Protein AF-A0A5C9CB74-F1 (afdb_monomer)

Solvent-accessible surface area (backbone atoms only — not comparable to full-atom values): 10228 Å² total; per-residue (Å²): 142,78,81,88,80,84,92,87,85,90,84,92,80,88,79,89,84,91,87,83,88,80,90,77,80,77,78,72,83,74,86,85,79,81,89,82,88,82,77,64,67,70,55,52,57,51,54,50,54,66,53,47,54,59,49,52,52,49,54,50,49,50,52,48,52,66,49,52,51,56,51,51,50,51,50,44,48,59,53,50,65,44,55,63,81,62,75,63,76,40,79,43,85,44,34,34,30,70,48,75,49,69,46,84,69,100,62,46,33,19,38,37,34,26,83,71,44,79,47,48,27,57,54,71,72,94,75,62,75,67,39,57,30,35,35,33,29,33,91,87,73,50,43,26,47,21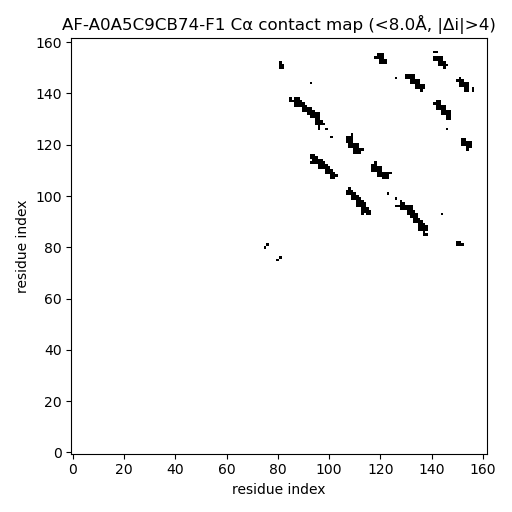,44,88,84,62,58,44,40,57,44,51,84,73,80,75,83,125

Sequence (162 aa):
MSENLLNSKPSTGADHSLLPAETVKVDEPNPSAVTRGTASMGVIHRLFKQVEIPFLMLLLLLMVLGFFVPMTMYAYHHVFLGESARQPHSVQNAGKVMSIHQGGGWITRALVETDLGYYALTDGISLNKNEALTLETRDDKVRFLCDSQHRCQSLVAQRQAQ

Secondary structure (DSSP, 8-state):
------------------------------S-S---SSSSHHHHHHHHHHHHHHHHHHHHHHHHHHHHHHHHHHHHIIIIITT--PPPSEEEEEEEEEEEEEEPSSS-EEEEEETTEEEEESS---PPTT-EEEEEE-TTS-EEEE-TT--EEEBP------

Structure (mmCIF, N/CA/C/O backbone):
data_AF-A0A5C9CB74-F1
#
_entry.id   AF-A0A5C9CB74-F1
#
loop_
_atom_site.group_PDB
_atom_site.id
_atom_site.type_symbol
_atom_site.label_atom_id
_atom_site.label_alt_id
_atom_site.label_comp_id
_atom_site.label_asym_id
_atom_site.label_entity_id
_atom_site.label_seq_id
_atom_site.pdbx_PDB_ins_code
_atom_site.Cartn_x
_atom_site.Cartn_y
_atom_site.Cartn_z
_atom_site.occupancy
_atom_site.B_iso_or_equiv
_atom_site.auth_seq_id
_atom_site.auth_comp_id
_atom_site.auth_asym_id
_atom_site.auth_atom_id
_atom_site.pdbx_PDB_model_num
ATOM 1 N N . MET A 1 1 ? 78.245 -27.137 -20.588 1.00 45.56 1 MET A N 1
ATOM 2 C CA . MET A 1 1 ? 79.627 -26.689 -20.855 1.00 45.56 1 MET A CA 1
ATOM 3 C C . MET A 1 1 ? 80.273 -27.761 -21.712 1.00 45.56 1 MET A C 1
ATOM 5 O O . MET A 1 1 ? 80.551 -28.827 -21.187 1.00 45.56 1 MET A O 1
ATOM 9 N N . SER A 1 2 ? 80.408 -27.512 -23.015 1.00 38.69 2 SER A N 1
ATOM 10 C CA . SER A 1 2 ? 81.114 -28.391 -23.957 1.00 38.69 2 SER A CA 1
ATOM 11 C C . SER A 1 2 ? 81.928 -27.517 -24.908 1.00 38.69 2 SER A C 1
ATOM 13 O O . SER A 1 2 ? 81.414 -26.958 -25.870 1.00 38.69 2 SER A O 1
ATOM 15 N N . GLU A 1 3 ? 83.156 -27.267 -24.466 1.00 40.72 3 GLU A N 1
ATOM 16 C CA . GLU A 1 3 ? 84.431 -27.416 -25.181 1.00 40.72 3 GLU A CA 1
ATOM 17 C C . GLU A 1 3 ? 84.340 -27.923 -26.641 1.00 40.72 3 GLU A C 1
ATOM 19 O O . GLU A 1 3 ? 83.684 -28.924 -26.904 1.00 40.72 3 GLU A O 1
ATOM 24 N N . ASN A 1 4 ? 84.912 -27.173 -27.601 1.00 40.59 4 ASN A N 1
ATOM 25 C CA . ASN A 1 4 ? 86.240 -27.409 -28.228 1.00 40.59 4 ASN A CA 1
ATOM 26 C C . ASN A 1 4 ? 86.151 -28.388 -29.425 1.00 40.59 4 ASN A C 1
ATOM 28 O O . ASN A 1 4 ? 85.347 -29.302 -29.403 1.00 40.59 4 ASN A O 1
ATOM 32 N N . LEU A 1 5 ? 86.930 -28.352 -30.508 1.00 44.25 5 LEU A N 1
ATOM 33 C CA . LEU A 1 5 ? 88.064 -27.568 -31.005 1.00 44.25 5 LEU A CA 1
ATOM 34 C C . LEU A 1 5 ? 88.396 -28.140 -32.411 1.00 44.25 5 LEU A C 1
ATOM 36 O O . LEU A 1 5 ? 87.996 -29.256 -32.730 1.00 44.25 5 LEU A O 1
ATOM 40 N N . LEU A 1 6 ? 89.248 -27.420 -33.151 1.00 43.75 6 LEU A N 1
ATOM 41 C CA . LEU A 1 6 ? 90.078 -27.855 -34.295 1.00 43.75 6 LEU A CA 1
ATOM 42 C C . LEU A 1 6 ? 89.354 -28.137 -35.634 1.00 43.75 6 LEU A C 1
ATOM 44 O O . LEU A 1 6 ? 88.573 -29.065 -35.759 1.00 43.75 6 LEU A O 1
ATOM 48 N N . ASN A 1 7 ? 89.515 -27.321 -36.682 1.00 45.84 7 ASN A N 1
ATOM 49 C CA . ASN A 1 7 ? 90.735 -26.971 -37.437 1.00 45.84 7 ASN A CA 1
ATOM 50 C C . ASN A 1 7 ? 91.330 -28.150 -38.233 1.00 45.84 7 ASN A C 1
ATOM 52 O O . ASN A 1 7 ? 92.026 -28.983 -37.661 1.00 45.84 7 ASN A O 1
ATOM 56 N N . SER A 1 8 ? 91.150 -28.144 -39.558 1.00 40.69 8 SER A N 1
ATOM 57 C CA . SER A 1 8 ? 92.163 -28.596 -40.524 1.00 40.69 8 SER A CA 1
ATOM 58 C C . SER A 1 8 ? 91.830 -28.137 -41.956 1.00 40.69 8 SER A C 1
ATOM 60 O O . SER A 1 8 ? 90.709 -28.233 -42.447 1.00 40.69 8 SER A O 1
ATOM 62 N N . LYS A 1 9 ? 92.854 -27.589 -42.608 1.00 38.62 9 LYS A N 1
ATOM 63 C CA . LYS A 1 9 ? 93.003 -27.216 -44.029 1.00 38.62 9 LYS A CA 1
ATOM 64 C C . LYS A 1 9 ? 94.142 -28.120 -44.583 1.00 38.62 9 LYS A C 1
ATOM 66 O O . LYS A 1 9 ? 94.839 -28.698 -43.747 1.00 38.62 9 LYS A O 1
ATOM 71 N N . PRO A 1 10 ? 94.588 -2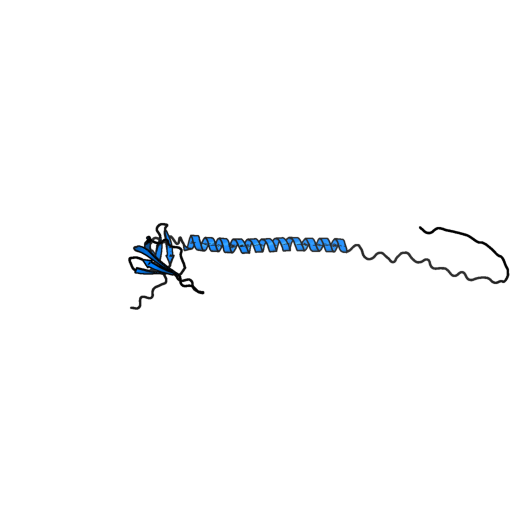8.052 -45.857 1.00 58.34 10 PRO A N 1
ATOM 72 C CA . PRO A 1 10 ? 93.971 -28.124 -47.202 1.00 58.34 10 PRO A CA 1
ATOM 73 C C . PRO A 1 10 ? 94.492 -29.343 -48.027 1.00 58.34 10 PRO A C 1
ATOM 75 O O . PRO A 1 10 ? 95.454 -29.986 -47.627 1.00 58.34 10 PRO A O 1
ATOM 78 N N . SER A 1 11 ? 93.968 -29.578 -49.243 1.00 38.28 11 SER A N 1
ATOM 79 C CA . SER A 1 11 ? 94.768 -30.002 -50.426 1.00 38.28 11 SER A CA 1
ATOM 80 C C . SER A 1 11 ? 93.919 -29.874 -51.714 1.00 38.28 11 SER A C 1
ATOM 82 O O . SER A 1 11 ? 92.810 -30.393 -51.730 1.00 38.28 11 SER A O 1
ATOM 84 N N . THR A 1 12 ? 94.195 -28.957 -52.654 1.00 39.78 12 THR A N 1
ATOM 85 C CA . THR A 1 12 ? 95.040 -29.029 -53.885 1.00 39.78 12 THR A CA 1
ATOM 86 C C . THR A 1 12 ? 94.637 -30.046 -54.968 1.00 39.78 12 THR A C 1
ATOM 88 O O . THR A 1 12 ? 94.603 -31.243 -54.711 1.00 39.78 12 THR A O 1
ATOM 91 N N . GLY A 1 13 ? 94.459 -29.545 -56.202 1.00 36.97 13 GLY A N 1
ATOM 92 C CA . GLY A 1 13 ? 94.333 -30.293 -57.470 1.00 36.97 13 GLY A CA 1
ATOM 93 C C . GLY A 1 13 ? 93.202 -29.719 -58.336 1.00 36.97 13 GLY A C 1
ATOM 94 O O . GLY A 1 13 ? 92.050 -29.868 -57.956 1.00 36.97 13 GLY A O 1
ATOM 95 N N . ALA A 1 14 ? 93.499 -28.847 -59.313 1.00 38.62 14 ALA A N 1
ATOM 96 C CA . ALA A 1 14 ? 93.669 -29.178 -60.748 1.00 38.62 14 ALA A CA 1
ATOM 97 C C . ALA A 1 14 ? 92.316 -29.520 -61.422 1.00 38.62 14 ALA A C 1
ATOM 99 O O . ALA A 1 14 ? 91.528 -30.260 -60.858 1.00 38.62 14 ALA A O 1
ATOM 100 N N . ASP A 1 15 ? 91.925 -29.082 -62.615 1.00 39.12 15 ASP A N 1
ATOM 101 C CA . ASP A 1 15 ? 92.525 -28.280 -63.674 1.00 39.12 15 ASP A CA 1
ATOM 102 C C . ASP A 1 15 ? 91.423 -28.031 -64.737 1.00 39.12 15 ASP A C 1
ATOM 104 O O . ASP A 1 15 ? 90.519 -28.847 -64.893 1.00 39.12 15 ASP A O 1
ATOM 108 N N . HIS A 1 16 ? 91.575 -26.942 -65.494 1.00 40.12 16 HIS A N 1
ATOM 109 C CA . HIS A 1 16 ? 91.204 -26.742 -66.909 1.00 40.12 16 HIS A CA 1
ATOM 110 C C . HIS A 1 16 ? 89.754 -26.795 -67.466 1.00 40.12 16 HIS A C 1
ATOM 112 O O . HIS A 1 16 ? 88.986 -27.730 -67.274 1.00 40.12 16 HIS A O 1
ATOM 118 N N . SER A 1 17 ? 89.545 -25.835 -68.391 1.00 41.00 17 SER A N 1
ATOM 119 C CA . SER A 1 17 ? 88.641 -25.801 -69.569 1.00 41.00 17 SER A CA 1
ATOM 120 C C . SER A 1 17 ? 87.346 -24.982 -69.419 1.00 41.00 17 SER A C 1
ATOM 122 O O . SER A 1 17 ? 86.439 -25.355 -68.692 1.00 41.00 17 SER A O 1
ATOM 124 N N . LEU A 1 18 ? 87.304 -23.743 -69.934 1.00 39.38 18 LEU A N 1
ATOM 125 C CA . LEU A 1 18 ? 86.962 -23.313 -71.315 1.00 39.38 18 LEU A CA 1
ATOM 126 C C . LEU A 1 18 ? 85.444 -23.229 -71.595 1.00 39.38 18 LEU A C 1
ATOM 128 O O . LEU A 1 18 ? 84.834 -24.228 -71.951 1.00 39.38 18 LEU A O 1
ATOM 132 N N . LEU A 1 19 ? 84.879 -22.013 -71.513 1.00 47.34 19 LEU A N 1
ATOM 133 C CA . LEU A 1 19 ? 84.124 -21.275 -72.559 1.00 47.34 19 LEU A CA 1
ATOM 134 C C . LEU A 1 19 ? 83.189 -20.207 -71.936 1.00 47.34 19 LEU A C 1
ATOM 136 O O . LEU A 1 19 ? 82.832 -20.317 -70.764 1.00 47.34 19 LEU A O 1
ATOM 140 N N . PRO A 1 20 ? 82.860 -19.129 -72.678 1.00 51.69 20 PRO A N 1
ATOM 141 C CA . PRO A 1 20 ? 82.363 -17.874 -72.128 1.00 51.69 20 PRO A CA 1
ATOM 142 C C . PRO A 1 20 ? 80.840 -17.709 -72.230 1.00 51.69 20 PRO A C 1
ATOM 144 O O . PRO A 1 20 ? 80.167 -18.414 -72.972 1.00 51.69 20 PRO A O 1
ATOM 147 N N . ALA A 1 21 ? 80.386 -16.634 -71.581 1.00 41.50 21 ALA A N 1
ATOM 148 C CA . ALA A 1 21 ? 79.194 -15.853 -71.901 1.00 41.50 21 ALA A CA 1
ATOM 149 C C . ALA A 1 21 ? 77.828 -16.490 -71.602 1.00 41.50 21 ALA A C 1
ATOM 151 O O . ALA A 1 21 ? 77.227 -17.122 -72.455 1.00 41.50 21 ALA A O 1
ATOM 152 N N . GLU A 1 22 ? 77.258 -16.121 -70.453 1.00 41.28 22 GLU A N 1
ATOM 153 C CA . GLU A 1 22 ? 75.920 -15.522 -70.455 1.00 41.28 22 GLU A CA 1
ATOM 154 C C . GLU A 1 22 ? 75.707 -14.691 -69.185 1.00 41.28 22 GLU A C 1
ATOM 156 O O . GLU A 1 22 ? 75.757 -15.178 -68.056 1.00 41.28 22 GLU A O 1
ATOM 161 N N . THR A 1 23 ? 75.512 -13.389 -69.371 1.00 49.62 23 THR A N 1
ATOM 162 C CA . THR A 1 23 ? 75.102 -12.454 -68.325 1.00 49.62 23 THR A CA 1
ATOM 163 C C . THR A 1 23 ? 73.634 -12.695 -67.991 1.00 49.62 23 THR A C 1
ATOM 165 O O . THR A 1 23 ? 72.748 -12.075 -68.580 1.00 49.62 23 THR A O 1
ATOM 168 N N . VAL A 1 24 ? 73.373 -13.579 -67.032 1.00 46.59 24 VAL A N 1
ATOM 169 C CA . VAL A 1 24 ? 72.062 -13.672 -66.384 1.00 46.59 24 VAL A CA 1
ATOM 170 C C . VAL A 1 24 ? 71.953 -12.512 -65.396 1.00 46.59 24 VAL A C 1
ATOM 172 O O . VAL A 1 24 ? 72.588 -12.505 -64.342 1.00 46.59 24 VAL A O 1
ATOM 175 N N . LYS A 1 25 ? 71.166 -11.498 -65.769 1.00 44.91 25 LYS A N 1
ATOM 176 C CA . LYS A 1 25 ? 70.661 -10.479 -64.843 1.00 44.91 25 LYS A CA 1
ATOM 177 C C . LYS A 1 25 ? 69.888 -11.194 -63.736 1.00 44.91 25 LYS A C 1
ATOM 179 O O . LYS A 1 25 ? 68.801 -11.712 -63.971 1.00 44.91 25 LYS A O 1
ATOM 184 N N . VAL A 1 26 ? 70.464 -11.222 -62.541 1.00 44.53 26 VAL A N 1
ATOM 185 C CA . VAL A 1 2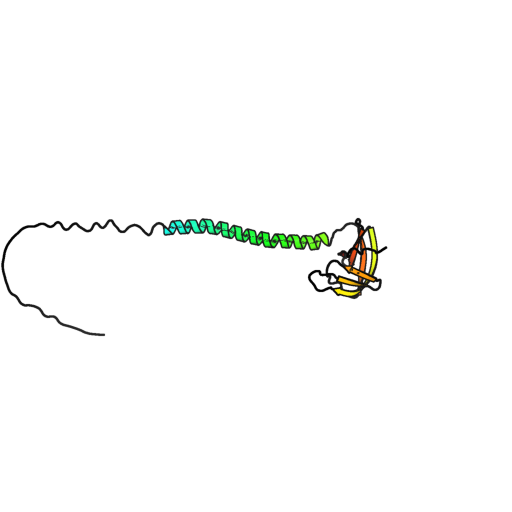6 ? 69.730 -11.515 -61.313 1.00 44.53 26 VAL A CA 1
ATOM 186 C C . VAL A 1 26 ? 68.886 -10.279 -61.035 1.00 44.53 26 VAL A C 1
ATOM 188 O O . VAL A 1 26 ? 69.421 -9.247 -60.633 1.00 44.53 26 VAL A O 1
ATOM 191 N N . ASP A 1 27 ? 67.591 -10.360 -61.337 1.00 44.50 27 ASP A N 1
ATOM 192 C CA . ASP A 1 27 ? 66.632 -9.358 -60.888 1.00 44.50 27 ASP A CA 1
ATOM 193 C C . ASP A 1 27 ? 66.652 -9.326 -59.357 1.00 44.50 27 ASP A C 1
ATOM 195 O O . ASP A 1 27 ? 66.404 -10.315 -58.663 1.00 44.50 27 ASP A O 1
ATOM 199 N N . GLU A 1 28 ? 67.019 -8.157 -58.856 1.00 52.22 28 GLU A N 1
ATOM 200 C CA . GLU A 1 28 ? 67.024 -7.779 -57.457 1.00 52.22 28 GLU A CA 1
ATOM 201 C C . GLU A 1 28 ? 65.616 -8.000 -56.870 1.00 52.22 28 GLU A C 1
ATOM 203 O O . GLU A 1 28 ? 64.631 -7.523 -57.447 1.00 52.22 28 GLU A O 1
ATOM 208 N N . PRO A 1 29 ? 65.459 -8.726 -55.746 1.00 50.03 29 PRO A N 1
ATOM 209 C CA . PRO A 1 29 ? 64.162 -8.862 -55.107 1.00 50.03 29 PRO A CA 1
ATOM 210 C C . PRO A 1 29 ? 63.725 -7.488 -54.598 1.00 50.03 29 PRO A C 1
ATOM 212 O O . PRO A 1 29 ? 64.222 -6.970 -53.601 1.00 50.03 29 PRO A O 1
ATOM 215 N N . ASN A 1 30 ? 62.784 -6.904 -55.332 1.00 47.00 30 ASN A N 1
ATOM 216 C CA . ASN A 1 30 ? 62.122 -5.647 -55.035 1.00 47.00 30 ASN A CA 1
ATOM 217 C C . ASN A 1 30 ? 61.643 -5.629 -53.563 1.00 47.00 30 ASN A C 1
ATOM 219 O O . ASN A 1 30 ? 60.778 -6.433 -53.206 1.00 47.00 30 ASN A O 1
ATOM 223 N N . PRO A 1 31 ? 62.129 -4.718 -52.697 1.00 49.44 31 PRO A N 1
ATOM 224 C CA . PRO A 1 31 ? 61.696 -4.640 -51.297 1.00 49.44 31 PRO A CA 1
ATOM 225 C C . PRO A 1 31 ? 60.264 -4.093 -51.119 1.00 49.44 31 PRO A C 1
ATOM 227 O O . PRO A 1 31 ? 59.803 -3.869 -50.000 1.00 49.44 31 PRO A O 1
ATOM 230 N N . SER A 1 32 ? 59.518 -3.892 -52.205 1.00 51.03 32 SER A N 1
ATOM 231 C CA . SER A 1 32 ? 58.221 -3.213 -52.203 1.00 51.03 32 SER A CA 1
ATOM 232 C C . SER A 1 32 ? 57.036 -4.176 -52.081 1.00 51.03 32 SER A C 1
ATOM 234 O O . SER A 1 32 ? 56.126 -4.137 -52.905 1.00 51.03 32 SER A O 1
ATOM 236 N N . ALA A 1 33 ? 57.015 -5.065 -51.085 1.00 53.16 33 ALA A N 1
ATOM 237 C CA . ALA A 1 33 ? 55.842 -5.926 -50.887 1.00 53.16 33 ALA A CA 1
ATOM 238 C C . ALA A 1 33 ? 55.587 -6.402 -49.450 1.00 53.16 33 ALA A C 1
ATOM 240 O O . ALA A 1 33 ? 55.015 -7.468 -49.269 1.00 53.16 33 ALA A O 1
ATOM 241 N N . VAL A 1 34 ? 55.929 -5.633 -48.411 1.00 54.56 34 VAL A N 1
ATOM 242 C CA . VAL A 1 34 ? 55.387 -5.891 -47.059 1.00 54.56 34 VAL A CA 1
ATOM 243 C C . VAL A 1 34 ? 55.106 -4.571 -46.343 1.00 54.56 34 VAL A C 1
ATOM 245 O O . VAL A 1 34 ? 55.850 -4.120 -45.482 1.00 54.56 34 VAL A O 1
ATOM 248 N N . THR A 1 35 ? 54.012 -3.908 -46.709 1.00 53.56 35 THR A N 1
ATOM 249 C CA . THR A 1 35 ? 53.460 -2.791 -45.918 1.00 53.56 35 THR A CA 1
ATOM 250 C C . THR A 1 35 ? 51.942 -2.748 -46.050 1.00 53.56 35 THR A C 1
ATOM 252 O O . THR A 1 35 ? 51.356 -1.784 -46.529 1.00 53.56 35 THR A O 1
ATOM 255 N N . ARG A 1 36 ? 51.251 -3.811 -45.631 1.00 53.19 36 ARG A N 1
ATOM 256 C CA . ARG A 1 36 ? 49.803 -3.743 -45.380 1.00 53.19 36 ARG A CA 1
ATOM 257 C C . ARG A 1 36 ? 49.448 -4.606 -44.185 1.00 53.19 36 ARG A C 1
ATOM 259 O O . ARG A 1 36 ? 49.342 -5.817 -44.316 1.00 53.19 36 ARG A O 1
ATOM 266 N N . GLY A 1 37 ? 49.253 -3.976 -43.028 1.00 52.34 37 GLY A N 1
ATOM 267 C CA . GLY A 1 37 ? 48.675 -4.694 -41.895 1.00 52.34 37 GLY A CA 1
ATOM 268 C C . GLY A 1 37 ? 48.769 -4.072 -40.507 1.00 52.34 37 GLY A C 1
ATOM 269 O O . GLY A 1 37 ? 48.569 -4.811 -39.560 1.00 52.34 37 GLY A O 1
ATOM 270 N N . THR A 1 38 ? 49.077 -2.784 -40.314 1.00 52.94 38 THR A N 1
ATOM 271 C CA . THR A 1 38 ? 49.172 -2.235 -38.936 1.00 52.94 38 THR A CA 1
ATOM 272 C C . THR A 1 38 ? 48.621 -0.818 -38.748 1.00 52.94 38 THR A C 1
ATOM 274 O O . THR A 1 38 ? 48.814 -0.227 -37.692 1.00 52.94 38 THR A O 1
ATOM 277 N N . ALA A 1 39 ? 47.879 -0.263 -39.714 1.00 50.69 39 ALA A N 1
ATOM 278 C CA . ALA A 1 39 ? 47.290 1.078 -39.576 1.00 50.69 39 ALA A CA 1
ATOM 279 C C . ALA A 1 39 ? 45.789 1.093 -39.206 1.00 50.69 39 ALA A C 1
ATOM 281 O O . ALA A 1 39 ? 45.282 2.133 -38.793 1.00 50.69 39 ALA A O 1
ATOM 282 N N . SER A 1 40 ? 45.054 -0.025 -39.314 1.00 54.31 40 SER A N 1
ATOM 283 C CA . SER A 1 40 ? 43.590 -0.022 -39.098 1.00 54.31 40 SER A CA 1
ATOM 284 C C . SER A 1 40 ? 43.154 -0.284 -37.651 1.00 54.31 40 SER A C 1
ATOM 286 O O . SER A 1 40 ? 42.028 0.041 -37.278 1.00 54.31 40 SER A O 1
ATOM 288 N N . MET A 1 41 ? 44.040 -0.807 -36.801 1.00 54.22 41 MET A N 1
ATOM 289 C CA . MET A 1 41 ? 43.675 -1.241 -35.446 1.00 54.22 41 MET A CA 1
ATOM 290 C C . MET A 1 41 ? 43.397 -0.056 -34.496 1.00 54.22 41 MET A C 1
ATOM 292 O O . MET A 1 41 ? 42.526 -0.135 -33.630 1.00 54.22 41 MET A O 1
ATOM 296 N N . GLY A 1 42 ? 44.065 1.087 -34.705 1.00 56.16 42 GLY A N 1
ATOM 297 C CA . GLY A 1 42 ? 43.880 2.299 -33.894 1.00 56.16 42 GLY A CA 1
ATOM 298 C C . GLY A 1 42 ? 42.611 3.101 -34.211 1.00 56.16 42 GLY A C 1
ATOM 299 O O . GLY A 1 42 ? 42.129 3.837 -33.350 1.00 56.16 42 GLY A O 1
ATOM 300 N N . VAL A 1 43 ? 42.056 2.959 -35.419 1.00 61.78 43 VAL A N 1
ATOM 301 C CA . VAL A 1 43 ? 40.807 3.629 -35.828 1.00 61.78 43 VAL A CA 1
ATOM 302 C C . VAL A 1 43 ? 39.600 2.840 -35.326 1.00 61.78 43 VAL A C 1
ATOM 304 O O . VAL A 1 43 ? 38.686 3.422 -34.748 1.00 61.78 43 VAL A O 1
ATOM 307 N N . ILE A 1 44 ? 39.643 1.509 -35.436 1.00 60.66 44 ILE A N 1
ATOM 308 C CA . ILE A 1 44 ? 38.582 0.620 -34.946 1.00 60.66 44 ILE A CA 1
ATO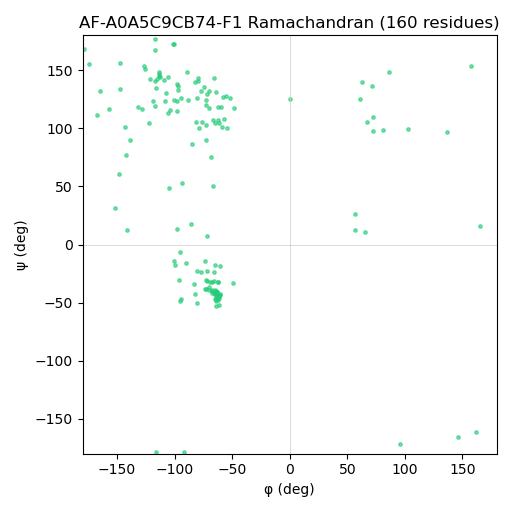M 309 C C . ILE A 1 44 ? 38.425 0.768 -33.424 1.00 60.66 44 ILE A C 1
ATOM 311 O O . ILE A 1 44 ? 37.318 0.975 -32.940 1.00 60.66 44 ILE A O 1
ATOM 315 N N . HIS A 1 45 ? 39.524 0.800 -32.664 1.00 60.00 45 HIS A N 1
ATOM 316 C CA . HIS A 1 45 ? 39.467 0.988 -31.210 1.00 60.00 45 HIS A CA 1
ATOM 317 C C . HIS A 1 45 ? 38.862 2.344 -30.778 1.00 60.00 45 HIS A C 1
ATOM 319 O O . HIS A 1 45 ? 38.201 2.430 -29.743 1.00 60.00 45 HIS A O 1
ATOM 325 N N . ARG A 1 46 ? 39.042 3.417 -31.565 1.00 61.00 46 ARG A N 1
ATOM 326 C CA . ARG A 1 46 ? 38.407 4.722 -31.286 1.00 61.00 46 ARG A CA 1
ATOM 327 C C . ARG A 1 46 ? 36.909 4.709 -31.583 1.00 61.00 46 ARG A C 1
ATOM 329 O O . ARG A 1 46 ? 36.149 5.276 -30.805 1.00 61.00 46 ARG A O 1
ATOM 336 N N . LEU A 1 47 ? 36.490 4.027 -32.649 1.00 61.88 47 LEU A N 1
ATOM 337 C CA . LEU A 1 47 ? 35.076 3.881 -33.004 1.00 61.88 47 LEU A CA 1
ATOM 338 C C . LEU A 1 47 ? 34.315 3.03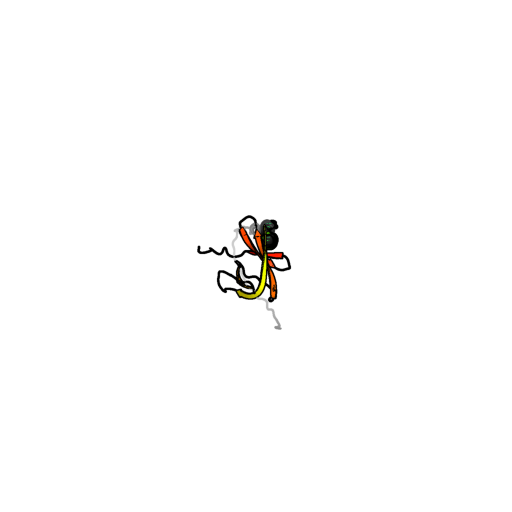0 -31.978 1.00 61.88 47 LEU A C 1
ATOM 340 O O . LEU A 1 47 ? 33.207 3.394 -31.595 1.00 61.88 47 LEU A O 1
ATOM 344 N N . PHE A 1 48 ? 34.930 1.962 -31.459 1.00 63.06 48 PHE A N 1
ATOM 345 C CA . PHE A 1 48 ? 34.339 1.153 -30.387 1.00 63.06 48 PHE A CA 1
ATOM 346 C C . PHE A 1 48 ? 34.113 1.969 -29.104 1.00 63.06 48 PHE A C 1
ATOM 348 O O . PHE A 1 48 ? 33.003 1.966 -28.577 1.00 63.06 48 PHE A O 1
ATOM 355 N N . LYS A 1 49 ? 35.097 2.771 -28.663 1.00 63.88 49 LYS A N 1
ATOM 356 C CA . LYS A 1 49 ? 34.924 3.667 -27.501 1.00 63.88 49 LYS A CA 1
ATOM 357 C C . LYS A 1 49 ? 33.842 4.729 -27.704 1.00 63.88 49 LYS A C 1
ATOM 359 O O . LYS A 1 49 ? 33.185 5.130 -26.747 1.00 63.88 49 LYS A O 1
ATOM 364 N N . GLN A 1 50 ? 33.651 5.189 -28.937 1.00 71.56 50 GLN A N 1
ATOM 365 C CA . GLN A 1 50 ? 32.662 6.214 -29.263 1.00 71.56 50 GLN A CA 1
ATOM 366 C C . GLN A 1 50 ? 31.217 5.689 -29.193 1.00 71.56 50 GLN A C 1
ATOM 368 O O . GLN A 1 50 ? 30.302 6.477 -28.972 1.00 71.56 50 GLN A O 1
ATOM 373 N N . VAL A 1 51 ? 31.017 4.372 -29.322 1.00 77.56 51 VAL A N 1
ATOM 374 C CA . VAL A 1 51 ? 29.713 3.695 -29.183 1.00 77.56 51 VAL A CA 1
ATOM 375 C C . VAL A 1 51 ? 29.508 3.129 -27.772 1.00 77.56 51 VAL A C 1
ATOM 377 O O . VAL A 1 51 ? 28.390 3.107 -27.265 1.00 77.56 51 VAL A O 1
ATOM 380 N N . GLU A 1 52 ? 30.583 2.732 -27.094 1.00 83.25 52 GLU A N 1
ATOM 381 C CA . GLU A 1 52 ? 30.530 2.169 -25.742 1.00 83.25 52 GLU A CA 1
ATOM 382 C C . GLU A 1 52 ? 30.101 3.201 -24.687 1.00 83.25 52 GLU A C 1
ATOM 384 O O . GLU A 1 52 ? 29.266 2.908 -23.835 1.00 83.25 52 GLU A O 1
ATOM 389 N N . ILE A 1 53 ? 30.599 4.439 -24.771 1.00 86.19 53 ILE A N 1
ATOM 390 C CA . ILE A 1 53 ? 30.242 5.512 -23.829 1.00 86.19 53 ILE A CA 1
ATOM 391 C C . ILE A 1 53 ? 28.740 5.850 -23.861 1.00 86.19 53 ILE A C 1
ATOM 393 O O . ILE A 1 53 ? 28.123 5.842 -22.793 1.00 86.19 53 ILE A O 1
ATOM 397 N N . PRO A 1 54 ? 28.101 6.128 -25.018 1.00 88.31 54 PRO A N 1
ATOM 398 C CA . PRO A 1 54 ? 26.665 6.395 -25.037 1.00 88.31 54 PRO A CA 1
ATOM 399 C C . PRO A 1 54 ? 25.847 5.164 -24.633 1.00 88.31 54 PRO A C 1
ATOM 401 O O . PRO A 1 54 ? 24.803 5.321 -24.005 1.00 88.31 54 PRO A O 1
ATOM 404 N N . PHE A 1 55 ? 26.328 3.950 -24.921 1.00 89.75 55 PHE A N 1
ATOM 405 C CA . PHE A 1 55 ? 25.678 2.719 -24.478 1.00 89.75 55 PHE A CA 1
ATOM 406 C C . PHE A 1 55 ? 25.698 2.574 -22.948 1.00 89.75 55 PHE A C 1
ATOM 408 O O . PHE A 1 55 ? 24.654 2.327 -22.349 1.00 89.75 55 PHE A O 1
ATOM 415 N N . LEU A 1 56 ? 26.842 2.805 -22.297 1.00 90.31 56 LEU A N 1
ATOM 416 C CA . LEU A 1 56 ? 26.953 2.786 -20.834 1.00 90.31 56 LEU A CA 1
ATOM 417 C C . LEU A 1 56 ? 26.124 3.898 -20.178 1.00 90.31 56 LEU A C 1
ATOM 419 O O . LEU A 1 56 ? 25.463 3.655 -19.171 1.00 90.31 56 LEU A O 1
ATOM 423 N N . MET A 1 57 ? 26.107 5.096 -20.768 1.00 91.88 57 MET A N 1
ATOM 424 C CA . MET A 1 57 ? 25.272 6.207 -20.298 1.00 91.88 57 MET A CA 1
ATOM 425 C C . MET A 1 57 ? 23.778 5.883 -20.404 1.00 91.88 57 MET A C 1
ATOM 427 O O . MET A 1 57 ? 23.023 6.172 -19.477 1.00 91.88 57 MET A O 1
ATOM 431 N N . LEU A 1 58 ? 23.349 5.245 -21.498 1.00 93.88 58 LEU A N 1
ATOM 432 C CA . LEU A 1 58 ? 21.972 4.786 -21.674 1.00 93.88 58 LEU A CA 1
ATOM 433 C C . LEU A 1 58 ? 21.607 3.710 -20.645 1.00 93.88 58 LEU A C 1
ATOM 435 O O . LEU A 1 58 ? 20.542 3.774 -20.040 1.00 93.88 58 LEU A O 1
ATOM 439 N N . LEU A 1 59 ? 22.495 2.742 -20.414 1.00 91.56 59 LEU A N 1
ATOM 440 C CA . LEU A 1 59 ? 22.272 1.651 -19.465 1.00 91.56 59 LEU A CA 1
ATOM 441 C C . LEU A 1 59 ? 22.177 2.180 -18.024 1.00 91.56 59 LEU A C 1
ATOM 443 O O . LEU A 1 59 ? 21.282 1.788 -17.277 1.00 91.56 59 LEU A O 1
ATOM 447 N N . LEU A 1 60 ? 23.030 3.144 -17.664 1.00 93.00 60 LEU A N 1
ATOM 448 C CA . LEU A 1 60 ? 22.950 3.854 -16.389 1.00 93.00 60 LEU A CA 1
ATOM 449 C C . LEU A 1 60 ? 21.636 4.633 -16.257 1.00 93.00 60 LEU A C 1
ATOM 451 O O . LEU A 1 60 ? 20.979 4.545 -15.223 1.00 93.00 60 LEU A O 1
ATOM 455 N N . LEU A 1 61 ? 21.219 5.355 -17.302 1.00 93.56 61 LEU A N 1
ATOM 456 C CA . LEU A 1 61 ? 19.955 6.091 -17.302 1.00 93.56 61 LEU A CA 1
ATOM 457 C C . LEU A 1 61 ? 18.759 5.152 -17.102 1.00 93.56 61 LEU A C 1
ATOM 459 O O . LEU A 1 61 ? 17.868 5.464 -16.318 1.00 93.56 61 LEU A O 1
ATOM 463 N N . LEU A 1 62 ? 18.754 3.991 -17.760 1.00 92.81 62 LEU A N 1
ATOM 464 C CA . LEU A 1 62 ? 17.705 2.984 -17.598 1.00 92.81 62 LEU A CA 1
ATOM 465 C C . LEU A 1 62 ? 17.679 2.398 -16.185 1.00 92.81 62 LEU A C 1
ATOM 467 O O . LEU A 1 62 ? 16.597 2.205 -15.643 1.00 92.81 62 LEU A O 1
ATOM 471 N N . MET A 1 63 ? 18.836 2.162 -15.564 1.00 90.69 63 MET A N 1
ATOM 472 C CA . MET A 1 63 ? 18.912 1.715 -14.168 1.00 90.69 63 MET A CA 1
ATOM 473 C C . MET A 1 63 ? 18.391 2.784 -13.205 1.00 90.69 63 MET A C 1
ATOM 475 O O . MET A 1 63 ? 17.641 2.472 -12.283 1.00 90.69 63 MET A O 1
ATOM 479 N N . VAL A 1 64 ? 18.740 4.051 -13.437 1.00 91.56 64 VAL A N 1
ATOM 480 C CA . VAL A 1 64 ? 18.245 5.176 -12.636 1.00 91.56 64 VAL A CA 1
ATOM 481 C C . VAL A 1 64 ? 16.733 5.312 -12.805 1.00 91.56 64 VAL A C 1
ATOM 483 O O . VAL A 1 64 ? 16.006 5.275 -11.822 1.00 91.56 64 VAL A O 1
ATOM 486 N N . LEU A 1 65 ? 16.213 5.390 -14.027 1.00 90.25 65 LEU A N 1
ATOM 487 C CA . LEU A 1 65 ? 14.769 5.494 -14.249 1.00 90.25 65 LEU A CA 1
ATOM 488 C C . LEU A 1 65 ? 14.027 4.259 -13.721 1.00 90.25 65 LEU A C 1
ATOM 490 O O . LEU A 1 65 ? 13.028 4.393 -13.021 1.00 90.25 65 LEU A O 1
ATOM 494 N N . GLY A 1 66 ? 14.551 3.064 -13.989 1.00 88.81 66 GLY A N 1
ATOM 495 C CA . GLY A 1 66 ? 13.976 1.795 -13.556 1.00 88.81 66 GLY A CA 1
ATOM 496 C C . GLY A 1 66 ? 13.988 1.590 -12.044 1.00 88.81 66 GLY A C 1
ATOM 497 O O . GLY A 1 66 ? 13.158 0.842 -11.550 1.00 88.81 66 GLY A O 1
ATOM 498 N N . PHE A 1 67 ? 14.874 2.252 -11.299 1.00 87.81 67 PHE A N 1
ATOM 499 C CA . PHE A 1 67 ? 14.894 2.190 -9.838 1.00 87.81 67 PHE A CA 1
ATOM 500 C C . PHE A 1 67 ? 14.110 3.337 -9.194 1.00 87.81 67 PHE A C 1
ATOM 502 O O . PHE A 1 67 ? 13.291 3.121 -8.301 1.00 87.81 67 PHE A O 1
ATOM 509 N N . PHE A 1 68 ? 14.329 4.568 -9.658 1.00 87.50 68 PHE A N 1
ATOM 510 C CA . PHE A 1 68 ? 13.739 5.753 -9.044 1.00 87.50 68 PHE A CA 1
ATOM 511 C C . PHE A 1 68 ? 12.244 5.881 -9.341 1.00 87.50 68 PHE A C 1
ATOM 513 O O . PHE A 1 68 ? 11.500 6.242 -8.437 1.00 87.50 68 PHE A O 1
ATOM 520 N N . VAL A 1 69 ? 11.776 5.555 -10.552 1.00 86.94 69 VAL A N 1
ATOM 521 C CA . VAL A 1 69 ? 10.346 5.654 -10.904 1.00 86.94 69 VAL A CA 1
ATOM 522 C C . VAL A 1 69 ? 9.460 4.709 -10.078 1.00 86.94 69 VAL A C 1
ATOM 524 O O . VAL A 1 69 ? 8.471 5.185 -9.523 1.00 86.94 69 VAL A O 1
ATOM 527 N N . PRO A 1 70 ? 9.758 3.404 -9.921 1.00 85.12 70 PRO A N 1
ATOM 528 C CA . PRO A 1 70 ? 8.926 2.553 -9.075 1.00 85.12 70 PRO A CA 1
ATOM 529 C C . PRO A 1 70 ? 9.060 2.898 -7.592 1.00 85.12 70 PRO A C 1
ATOM 531 O O . PRO A 1 70 ? 8.069 2.802 -6.879 1.00 85.12 70 PRO A O 1
ATOM 534 N N . MET A 1 71 ? 10.228 3.351 -7.119 1.00 85.31 71 MET A N 1
ATOM 535 C CA . MET A 1 71 ? 10.377 3.795 -5.727 1.00 85.31 71 MET A CA 1
ATOM 536 C C . MET A 1 71 ? 9.541 5.041 -5.430 1.00 85.31 71 MET A C 1
ATOM 538 O O . MET A 1 71 ? 8.875 5.094 -4.397 1.00 85.31 71 MET A O 1
ATOM 542 N N . THR A 1 72 ? 9.520 6.029 -6.330 1.00 84.94 72 THR A N 1
ATOM 543 C CA . THR A 1 72 ? 8.672 7.216 -6.157 1.00 84.94 72 THR A CA 1
ATOM 544 C C . THR A 1 72 ? 7.197 6.882 -6.326 1.00 84.94 72 THR A C 1
ATOM 546 O O . THR A 1 72 ? 6.390 7.402 -5.566 1.00 84.94 72 THR A O 1
ATOM 549 N N . MET A 1 73 ? 6.831 5.975 -7.236 1.00 83.06 73 MET A N 1
ATOM 550 C CA . MET A 1 73 ? 5.454 5.490 -7.360 1.00 83.06 73 MET A CA 1
ATOM 551 C C . MET A 1 73 ? 5.006 4.729 -6.104 1.00 83.06 73 MET A C 1
ATOM 553 O O . MET A 1 73 ? 3.899 4.951 -5.627 1.00 83.06 73 MET A O 1
ATOM 557 N N . TYR A 1 74 ? 5.856 3.869 -5.540 1.00 82.12 74 TYR A N 1
ATOM 558 C CA . TYR A 1 74 ? 5.577 3.135 -4.306 1.00 82.12 74 TYR A CA 1
ATOM 559 C C . TYR A 1 74 ? 5.424 4.088 -3.117 1.00 82.12 74 TYR A C 1
ATOM 561 O O . TYR A 1 74 ? 4.448 4.004 -2.375 1.00 82.12 74 TYR A O 1
ATOM 569 N N . ALA A 1 75 ? 6.341 5.048 -2.973 1.00 80.25 75 ALA A N 1
ATOM 570 C CA . ALA A 1 75 ? 6.241 6.082 -1.951 1.00 80.25 75 ALA A CA 1
ATOM 571 C C . ALA A 1 75 ? 4.973 6.928 -2.132 1.00 80.25 75 ALA A C 1
ATOM 573 O O . ALA A 1 75 ? 4.256 7.162 -1.166 1.00 80.25 75 ALA A O 1
ATOM 574 N N . TYR A 1 76 ? 4.646 7.327 -3.364 1.00 77.06 76 TYR A N 1
ATOM 575 C CA . TYR A 1 76 ? 3.422 8.066 -3.661 1.00 77.06 76 TYR A CA 1
ATOM 576 C C . TYR A 1 76 ? 2.178 7.237 -3.349 1.00 77.06 76 TYR A C 1
ATOM 578 O O . TYR A 1 76 ? 1.239 7.749 -2.760 1.00 77.06 76 TYR A O 1
ATOM 586 N N . HIS A 1 77 ? 2.173 5.943 -3.660 1.00 72.00 77 HIS A N 1
ATOM 587 C CA . HIS A 1 77 ? 1.064 5.065 -3.317 1.00 72.00 77 HIS A CA 1
ATOM 588 C C . HIS A 1 77 ? 0.886 4.977 -1.795 1.00 72.00 77 HIS A C 1
ATOM 590 O O . HIS A 1 77 ? -0.211 5.176 -1.290 1.00 72.00 77 HIS A O 1
ATOM 596 N N . HIS A 1 78 ? 1.958 4.749 -1.037 1.00 66.75 78 HIS A N 1
ATOM 597 C CA . HIS A 1 78 ? 1.866 4.620 0.419 1.00 66.75 78 HIS A CA 1
ATOM 598 C C . HIS A 1 78 ? 1.536 5.927 1.141 1.00 66.75 78 HIS A C 1
ATOM 600 O O . HIS A 1 78 ? 0.766 5.909 2.098 1.00 66.75 78 HIS A O 1
ATOM 606 N N . VAL A 1 79 ? 2.100 7.046 0.692 1.00 65.12 79 VAL A N 1
ATOM 607 C CA . VAL A 1 79 ? 1.886 8.355 1.317 1.00 65.12 79 VAL A CA 1
ATOM 608 C C . VAL A 1 79 ? 0.557 8.949 0.849 1.00 65.12 79 VAL A C 1
ATOM 610 O O . VAL A 1 79 ? -0.287 9.291 1.665 1.00 65.12 79 VAL A O 1
ATOM 613 N N . PHE A 1 80 ? 0.300 8.986 -0.459 1.00 56.19 80 PHE A N 1
ATOM 614 C CA . PHE A 1 80 ? -0.849 9.696 -1.028 1.00 56.19 80 PHE A CA 1
ATOM 615 C C . PHE A 1 80 ? -2.161 8.893 -0.998 1.00 56.19 80 PHE A C 1
ATOM 617 O O . PHE A 1 80 ? -3.226 9.478 -0.797 1.00 56.19 80 PHE A O 1
ATOM 624 N N . LEU A 1 81 ? -2.131 7.560 -1.158 1.00 55.91 81 LEU A N 1
ATOM 625 C CA . LEU A 1 81 ? -3.345 6.747 -0.946 1.00 55.91 81 LEU A CA 1
ATOM 626 C C . LEU A 1 81 ? -3.591 6.461 0.540 1.00 55.91 81 LEU A C 1
ATOM 628 O O . LEU A 1 81 ? -4.743 6.256 0.920 1.00 55.91 81 LEU A O 1
ATOM 632 N N . GLY A 1 82 ? -2.553 6.525 1.384 1.00 53.91 82 GLY A N 1
ATOM 633 C CA . GLY A 1 82 ? -2.706 6.547 2.843 1.00 53.91 82 GLY A CA 1
ATOM 634 C C . GLY A 1 82 ? -3.366 7.840 3.338 1.00 53.91 82 GLY A C 1
ATOM 635 O O . GLY A 1 82 ? -4.263 7.801 4.179 1.00 53.91 82 GLY A O 1
ATOM 636 N N . GLU A 1 83 ? -3.002 8.979 2.742 1.00 52.22 83 GLU A N 1
ATOM 637 C CA . GLU A 1 83 ? -3.515 10.318 3.059 1.00 52.22 83 GLU A CA 1
ATOM 638 C C . GLU A 1 83 ? -4.499 10.844 2.007 1.00 52.22 83 GLU A C 1
ATOM 640 O O . GLU A 1 83 ? -4.423 11.996 1.577 1.00 52.22 83 GLU A O 1
ATOM 645 N N . SER A 1 84 ? -5.491 10.052 1.596 1.00 50.78 84 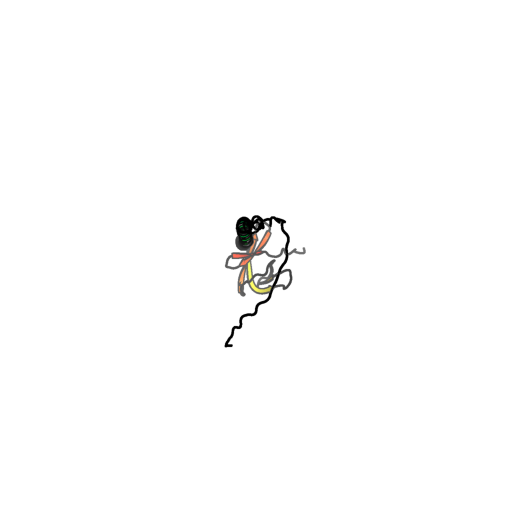SER A N 1
ATOM 646 C CA . SER A 1 84 ? -6.669 10.647 0.949 1.00 50.78 84 SER A CA 1
ATOM 647 C C . SER A 1 84 ? -7.461 11.459 1.981 1.00 50.78 84 SER A C 1
ATOM 649 O O . SER A 1 84 ? -8.499 11.029 2.468 1.00 50.78 84 SER A O 1
ATOM 651 N N . ALA A 1 85 ? -6.943 12.638 2.321 1.00 51.31 85 ALA A N 1
ATOM 652 C CA . ALA A 1 85 ? -7.459 13.650 3.231 1.00 51.31 85 ALA A CA 1
ATOM 653 C C . ALA A 1 85 ? -8.755 14.300 2.708 1.00 51.31 85 ALA A C 1
ATOM 655 O O . ALA A 1 85 ? -8.889 15.520 2.645 1.00 51.31 85 ALA A O 1
ATOM 656 N N . ARG A 1 86 ? -9.733 13.482 2.306 1.00 60.59 86 ARG A N 1
ATOM 657 C CA . ARG A 1 86 ? -11.128 13.905 2.235 1.00 60.59 86 ARG A CA 1
ATOM 658 C C . ARG A 1 86 ? -11.693 13.816 3.639 1.00 60.59 86 ARG A C 1
ATOM 660 O O . ARG A 1 86 ? -11.574 12.784 4.301 1.00 60.59 86 ARG A O 1
ATOM 667 N N . GLN A 1 87 ? -12.255 14.931 4.081 1.00 66.12 87 GLN A N 1
ATOM 668 C CA . GLN A 1 87 ? -12.838 15.091 5.402 1.00 66.12 87 GLN A CA 1
ATOM 669 C C . GLN A 1 87 ? -13.839 13.948 5.646 1.00 66.12 87 GLN A C 1
ATOM 671 O O . GLN A 1 87 ? -14.698 13.710 4.793 1.00 66.12 87 GLN A O 1
ATOM 676 N N . PRO A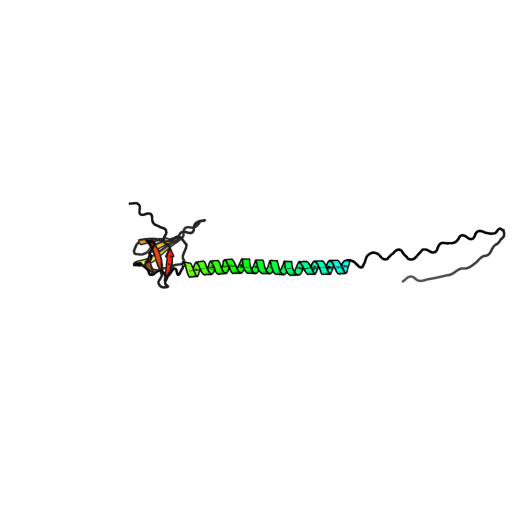 1 88 ? -13.714 13.182 6.742 1.00 71.44 88 PRO A N 1
ATOM 677 C CA . PRO A 1 88 ? -14.615 12.069 6.985 1.00 71.44 88 PRO A CA 1
ATOM 678 C C . PRO A 1 88 ? -16.035 12.604 7.172 1.00 71.44 88 PRO A C 1
ATOM 680 O O . PRO A 1 88 ? -16.271 13.526 7.952 1.00 71.44 88 PRO A O 1
ATOM 683 N N . HIS A 1 89 ? -16.991 12.008 6.464 1.00 81.38 89 HIS A N 1
ATOM 684 C CA . HIS A 1 89 ? -18.404 12.343 6.607 1.00 81.38 89 HIS A CA 1
ATOM 685 C C . HIS A 1 89 ? -18.966 11.816 7.935 1.00 81.38 89 HIS A C 1
ATOM 687 O O . HIS A 1 89 ? -19.864 12.407 8.530 1.00 81.38 89 HIS A O 1
ATOM 693 N N . SER A 1 90 ? -18.425 10.695 8.419 1.00 82.31 90 SER A N 1
ATOM 694 C CA . SER A 1 90 ? -18.772 10.102 9.708 1.00 82.31 90 SER A CA 1
ATOM 695 C C . SER A 1 90 ? -17.550 9.423 10.309 1.00 82.31 90 SER A C 1
ATOM 697 O O . SER A 1 90 ? -16.856 8.678 9.615 1.00 82.31 90 SER A O 1
ATOM 699 N N . VAL A 1 91 ? -17.322 9.670 11.597 1.00 87.12 91 VAL A N 1
ATOM 700 C CA . VAL A 1 91 ? -16.306 8.995 12.408 1.00 87.12 91 VAL A CA 1
ATOM 701 C C . VAL A 1 91 ? -17.026 8.273 13.539 1.00 87.12 91 VAL A C 1
ATOM 703 O O . VAL A 1 91 ? -17.784 8.887 14.289 1.00 87.12 91 VAL A O 1
ATOM 706 N N . GLN A 1 92 ? -16.817 6.966 13.646 1.00 89.69 92 GLN A N 1
ATOM 707 C CA . GLN A 1 92 ? -17.389 6.119 14.691 1.00 89.69 92 GLN A CA 1
ATOM 708 C C . GLN A 1 92 ? -16.279 5.344 15.397 1.00 89.69 92 GLN A C 1
ATOM 710 O O . GLN A 1 92 ? -15.229 5.080 14.818 1.00 89.69 92 GLN A O 1
ATOM 715 N N . ASN A 1 93 ? -16.493 4.968 16.656 1.00 89.50 93 ASN A N 1
ATOM 716 C CA . ASN A 1 93 ? -15.557 4.095 17.357 1.00 89.50 93 ASN A CA 1
ATOM 717 C C . ASN A 1 93 ? -15.683 2.667 16.796 1.00 89.50 93 ASN A C 1
ATOM 719 O O . ASN A 1 93 ? -16.784 2.119 16.783 1.00 89.50 93 ASN A O 1
ATOM 723 N N . ALA A 1 94 ? -14.576 2.082 16.330 1.00 88.69 94 ALA A N 1
ATOM 724 C CA . ALA A 1 94 ? -14.529 0.707 15.826 1.00 88.69 94 ALA A CA 1
ATOM 725 C C . ALA A 1 94 ? -14.088 -0.301 16.895 1.00 88.69 94 ALA A C 1
ATOM 727 O O . ALA A 1 94 ? -14.149 -1.509 16.652 1.00 88.69 94 ALA A O 1
ATOM 728 N N . GLY A 1 95 ? -13.691 0.182 18.075 1.00 91.44 95 GLY A N 1
ATOM 729 C CA . GLY A 1 95 ? -13.314 -0.656 19.200 1.00 91.44 95 GLY A CA 1
ATOM 730 C C . GLY A 1 95 ? -11.812 -0.893 19.310 1.00 91.44 95 GLY A C 1
ATOM 731 O O . GLY A 1 95 ? -11.016 -0.267 18.614 1.00 91.44 95 GLY A O 1
ATOM 732 N N . LYS A 1 96 ? -11.404 -1.790 20.206 1.00 91.06 96 LYS A N 1
ATOM 733 C CA . LYS A 1 96 ? -10.001 -2.180 20.399 1.00 91.06 96 LYS A CA 1
ATOM 734 C C . LYS A 1 96 ? -9.671 -3.464 19.660 1.00 91.06 96 LYS A C 1
ATOM 736 O O . LYS A 1 96 ? -10.431 -4.423 19.739 1.00 91.06 96 LYS A O 1
ATOM 741 N N . VAL A 1 97 ? -8.504 -3.512 19.019 1.00 90.56 97 VAL A N 1
ATOM 742 C CA . VAL A 1 97 ? -8.004 -4.722 18.347 1.00 90.56 97 VAL A CA 1
ATOM 743 C C . VAL A 1 97 ? -7.795 -5.846 19.358 1.00 90.56 97 VAL A C 1
ATOM 745 O O . VAL A 1 97 ? -6.944 -5.743 20.240 1.00 90.56 97 VAL A O 1
ATOM 748 N N . MET A 1 98 ? -8.515 -6.949 19.188 1.00 91.25 98 MET A N 1
ATOM 749 C CA . MET A 1 98 ? -8.331 -8.169 19.973 1.00 91.25 98 MET A CA 1
ATOM 750 C C . MET A 1 98 ? -7.415 -9.149 19.242 1.00 91.25 98 MET A C 1
ATOM 752 O O . MET A 1 98 ? -6.434 -9.656 19.801 1.00 91.25 98 MET A O 1
ATOM 756 N N . SER A 1 99 ? -7.704 -9.388 17.964 1.00 88.00 99 SER A N 1
ATOM 757 C CA . SER A 1 99 ? -6.969 -10.335 17.137 1.00 88.00 99 SER A CA 1
ATOM 758 C C . SER A 1 99 ? -6.916 -9.875 15.678 1.00 88.00 99 SER A C 1
ATOM 760 O O . SER A 1 99 ? -7.726 -9.069 15.218 1.00 88.00 99 SER A O 1
ATOM 762 N N . ILE A 1 100 ? -5.903 -10.355 14.956 1.00 87.44 100 ILE A N 1
ATOM 763 C CA . ILE A 1 100 ? -5.715 -10.079 13.533 1.00 87.44 100 ILE A CA 1
ATOM 764 C C . ILE A 1 100 ? -5.446 -11.416 12.862 1.00 87.44 100 ILE A C 1
ATOM 766 O O . ILE A 1 100 ? -4.455 -12.084 13.163 1.00 87.44 100 ILE A O 1
ATOM 770 N N . HIS A 1 101 ? -6.322 -11.796 11.946 1.00 86.62 101 HIS A N 1
ATOM 771 C CA . HIS A 1 101 ? -6.184 -12.990 11.132 1.00 86.62 101 HIS A CA 1
ATOM 772 C C . HIS A 1 101 ? -5.783 -12.579 9.722 1.00 86.62 101 HIS A C 1
ATOM 774 O O . HIS A 1 101 ? -6.556 -11.947 9.009 1.00 86.62 101 HIS A O 1
ATOM 780 N N . GLN A 1 102 ? -4.571 -12.933 9.308 1.00 85.00 102 GLN A N 1
ATOM 781 C CA . GLN A 1 102 ? -4.110 -12.704 7.942 1.00 85.00 102 GLN A CA 1
ATOM 782 C C . GLN A 1 102 ? -4.272 -13.992 7.134 1.00 85.00 102 GLN A C 1
ATOM 784 O O . GLN A 1 102 ? -3.763 -15.047 7.510 1.00 85.00 102 GLN A O 1
ATOM 789 N N . GLY A 1 103 ? -5.013 -13.911 6.032 1.00 76.88 103 GLY A N 1
ATOM 790 C CA . GLY A 1 103 ? -5.124 -14.988 5.060 1.00 76.88 103 GLY A CA 1
ATOM 791 C C . GLY A 1 103 ? -3.825 -15.110 4.270 1.00 76.88 103 GLY A C 1
ATOM 792 O O . GLY A 1 103 ? -3.410 -14.161 3.607 1.00 76.88 103 GLY A O 1
ATOM 793 N N . GLY A 1 104 ? -3.184 -16.277 4.343 1.00 71.31 104 GLY A N 1
ATOM 794 C CA . GLY A 1 104 ? -2.034 -16.612 3.505 1.00 71.31 104 GLY A CA 1
ATOM 795 C C . GLY A 1 104 ? -2.471 -17.041 2.101 1.00 71.31 104 GLY A C 1
ATOM 796 O O . GLY A 1 104 ? -3.465 -17.748 1.946 1.00 71.31 104 GLY A O 1
ATOM 797 N N . GLY A 1 105 ? -1.729 -16.628 1.072 1.00 70.06 105 GLY A N 1
ATOM 798 C CA . GLY A 1 105 ? -1.992 -16.983 -0.325 1.00 70.06 105 GLY A CA 1
ATOM 799 C C . GLY A 1 105 ? -1.620 -15.862 -1.296 1.00 70.06 105 GLY A C 1
ATOM 800 O O . GLY A 1 105 ? -0.945 -14.909 -0.926 1.00 70.06 105 GLY A O 1
ATOM 801 N N . TRP A 1 106 ? -2.088 -15.969 -2.542 1.00 69.19 106 TRP A N 1
ATOM 802 C CA . TRP A 1 106 ? -1.861 -14.969 -3.600 1.00 69.19 106 TRP A CA 1
ATOM 803 C C . TRP A 1 106 ? -2.687 -13.689 -3.394 1.00 69.19 106 TRP A C 1
ATOM 805 O O . TRP A 1 106 ? -2.437 -12.678 -4.040 1.00 69.19 106 TRP A O 1
ATOM 815 N N . ILE A 1 107 ? -3.683 -13.736 -2.503 1.00 64.50 107 ILE A N 1
ATOM 816 C CA . ILE A 1 107 ? -4.527 -12.603 -2.127 1.00 64.50 107 ILE A CA 1
ATOM 817 C C . ILE A 1 107 ? -4.376 -12.419 -0.619 1.00 64.50 107 ILE A C 1
ATOM 819 O O . ILE A 1 107 ? -4.923 -13.197 0.164 1.00 64.50 107 ILE A O 1
ATOM 823 N N . THR A 1 108 ? -3.625 -11.401 -0.211 1.00 66.44 108 THR A N 1
ATOM 824 C CA . THR A 1 108 ? -3.425 -11.054 1.197 1.00 66.44 108 THR A CA 1
ATOM 825 C C . THR A 1 108 ? -4.643 -10.305 1.711 1.00 66.44 108 THR A C 1
ATOM 827 O O . THR A 1 108 ? -4.778 -9.115 1.470 1.00 66.44 108 THR A O 1
ATOM 830 N N . ARG A 1 109 ? -5.540 -10.989 2.421 1.00 80.31 109 ARG A N 1
ATOM 831 C CA . ARG A 1 109 ? -6.656 -10.343 3.131 1.00 80.31 109 ARG A CA 1
ATOM 832 C C . ARG A 1 109 ? -6.415 -10.418 4.624 1.00 80.31 109 ARG A C 1
ATOM 834 O O . ARG A 1 109 ? -5.958 -11.450 5.110 1.00 80.31 109 ARG A O 1
ATOM 841 N N . ALA A 1 110 ? -6.763 -9.366 5.351 1.00 85.38 110 ALA A N 1
ATOM 842 C CA . ALA A 1 110 ? -6.751 -9.387 6.807 1.00 85.38 110 ALA A CA 1
ATOM 843 C C . ALA A 1 110 ? -8.172 -9.284 7.354 1.00 85.38 110 ALA A C 1
ATOM 845 O O . ALA A 1 110 ? -9.021 -8.595 6.801 1.00 85.38 110 ALA A O 1
ATOM 846 N N . LEU A 1 111 ? -8.432 -9.978 8.451 1.00 87.38 111 LEU A N 1
ATOM 847 C CA . LEU A 1 111 ? -9.633 -9.837 9.253 1.00 87.38 111 LEU A CA 1
ATOM 848 C C . LEU A 1 111 ? -9.195 -9.358 10.632 1.00 87.38 111 LEU A C 1
ATOM 850 O O . LEU A 1 111 ? -8.416 -10.030 11.305 1.00 87.38 111 LEU A O 1
ATOM 854 N N . VAL A 1 112 ? -9.676 -8.190 11.030 1.00 89.19 112 VAL A N 1
ATOM 855 C CA . VAL A 1 112 ? -9.439 -7.624 12.355 1.00 89.19 112 VAL A CA 1
ATOM 856 C C . VAL A 1 112 ? -10.671 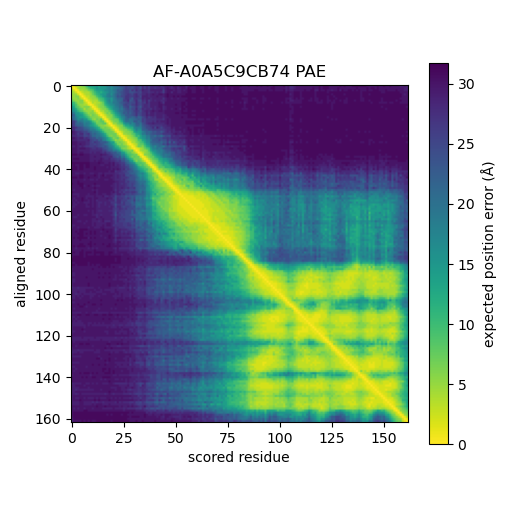-7.874 13.199 1.00 89.19 112 VAL A C 1
ATOM 858 O O . VAL A 1 112 ? -11.781 -7.498 12.827 1.00 89.19 112 VAL A O 1
ATOM 861 N N . GLU A 1 113 ? -10.456 -8.519 14.332 1.00 90.94 113 GLU A N 1
ATOM 862 C CA . GLU A 1 113 ? -11.448 -8.673 15.382 1.00 90.94 113 GLU A CA 1
ATOM 863 C C . GLU A 1 113 ? -11.249 -7.557 16.401 1.00 90.94 113 GLU A C 1
ATOM 865 O O . GLU A 1 113 ? -10.148 -7.370 16.934 1.00 90.94 113 GLU A O 1
ATOM 870 N N . THR A 1 114 ? -12.318 -6.822 16.671 1.00 90.69 114 THR A N 1
ATOM 871 C CA . THR A 1 114 ? -12.394 -5.845 17.748 1.00 90.69 114 THR A CA 1
ATOM 872 C C . THR A 1 114 ? -13.448 -6.255 18.767 1.00 90.69 114 THR A C 1
ATOM 874 O O . THR A 1 114 ? -14.278 -7.126 18.517 1.00 90.69 114 THR A O 1
ATOM 877 N N . ASP A 1 115 ? -13.444 -5.596 19.921 1.00 91.12 115 ASP A N 1
ATOM 878 C CA . ASP A 1 115 ? -14.491 -5.739 20.940 1.00 91.12 115 ASP A CA 1
ATOM 879 C C . ASP A 1 115 ? -15.897 -5.337 20.450 1.00 91.12 115 ASP A C 1
ATOM 881 O O . ASP A 1 115 ? -16.891 -5.739 21.055 1.00 91.12 115 ASP A O 1
ATOM 885 N N . LEU A 1 116 ? -15.997 -4.574 19.355 1.00 89.69 116 LEU A N 1
ATOM 886 C CA . LEU A 1 116 ? -17.268 -4.166 18.750 1.00 89.69 116 LEU A CA 1
ATOM 887 C C . LEU A 1 116 ? -17.675 -5.011 17.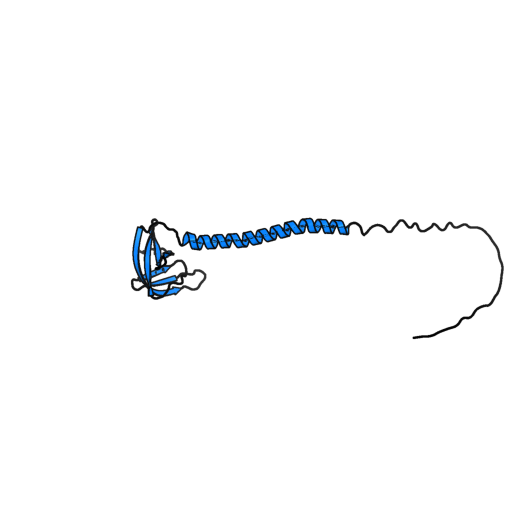533 1.00 89.69 116 LEU A C 1
ATOM 889 O O . LEU A 1 116 ? -18.844 -4.973 17.146 1.00 89.69 116 LEU A O 1
ATOM 893 N N . GLY A 1 117 ? -16.760 -5.760 16.911 1.00 89.38 117 GLY A N 1
ATOM 894 C CA . GLY A 1 117 ? -17.096 -6.610 15.769 1.00 89.38 117 GLY A CA 1
ATOM 895 C C . GLY A 1 117 ? -15.910 -7.042 14.909 1.00 89.38 117 GLY A C 1
ATOM 896 O O . GLY A 1 117 ? -14.757 -6.996 15.320 1.00 89.38 117 GLY A O 1
ATOM 897 N N . TYR A 1 118 ? -16.209 -7.472 13.682 1.00 89.50 118 TYR A N 1
ATOM 898 C CA . TYR A 1 118 ? -15.217 -7.977 12.731 1.00 89.50 118 TYR A CA 1
ATOM 899 C C . TYR A 1 118 ? -15.132 -7.092 11.492 1.00 89.50 118 TYR A C 1
ATOM 901 O O . TYR A 1 118 ? -16.145 -6.752 10.879 1.00 89.50 118 TYR A O 1
ATOM 909 N N . TYR A 1 119 ? -13.905 -6.794 11.079 1.00 88.50 119 TYR A N 1
ATOM 910 C CA . TYR A 1 119 ? -13.605 -5.899 9.972 1.00 88.50 119 TYR A CA 1
ATOM 911 C C . TYR A 1 119 ? -12.656 -6.574 8.984 1.00 88.50 119 TYR A C 1
ATOM 913 O O . TYR A 1 119 ? -11.519 -6.902 9.317 1.00 88.50 119 TYR A O 1
ATOM 921 N N . ALA A 1 120 ? -13.124 -6.794 7.754 1.00 87.44 120 ALA A N 1
ATOM 922 C CA . ALA A 1 120 ? -12.309 -7.357 6.682 1.00 87.44 120 ALA A CA 1
ATOM 923 C C . ALA A 1 120 ? -11.584 -6.239 5.924 1.00 87.44 120 ALA A C 1
ATOM 925 O O . ALA A 1 120 ? -12.217 -5.325 5.400 1.00 87.44 120 ALA A O 1
ATOM 926 N N . LEU A 1 121 ? -10.266 -6.338 5.836 1.00 85.38 121 LEU A N 1
ATOM 927 C CA . LEU A 1 121 ? -9.365 -5.394 5.184 1.00 85.38 121 LEU A CA 1
ATOM 928 C C . LEU A 1 121 ? -8.868 -5.973 3.861 1.00 85.38 121 LEU A C 1
ATOM 930 O O . LEU A 1 121 ? -8.650 -7.185 3.737 1.00 85.38 121 LEU A O 1
ATOM 934 N N . THR A 1 122 ? -8.706 -5.097 2.869 1.00 78.00 122 THR A N 1
ATOM 935 C CA . THR A 1 122 ? -8.194 -5.482 1.547 1.00 78.00 122 THR A CA 1
ATOM 936 C C . THR A 1 122 ? -6.738 -5.902 1.592 1.00 78.00 122 THR A C 1
ATOM 938 O O . THR A 1 122 ? -6.379 -6.800 0.842 1.00 78.00 122 THR A O 1
ATOM 941 N N . ASP A 1 123 ? -5.955 -5.309 2.496 1.00 72.00 123 ASP A N 1
ATOM 942 C CA . ASP A 1 123 ? -4.524 -5.548 2.638 1.00 72.00 123 ASP A CA 1
ATOM 943 C C . ASP A 1 123 ? -4.147 -5.945 4.068 1.00 72.00 123 ASP A C 1
ATOM 945 O O . ASP A 1 123 ? -4.791 -5.566 5.053 1.00 72.00 123 ASP A O 1
ATOM 949 N N . GLY A 1 124 ? -3.076 -6.732 4.180 1.00 66.88 124 GLY A N 1
ATOM 950 C CA . GLY A 1 124 ? -2.491 -7.112 5.459 1.00 66.88 124 GLY A CA 1
ATOM 951 C C . GLY A 1 124 ? -1.807 -5.922 6.123 1.00 66.88 124 GLY A C 1
ATOM 952 O O . GLY A 1 124 ? -0.832 -5.395 5.595 1.00 66.88 124 GLY A O 1
ATOM 953 N N . ILE A 1 125 ? -2.289 -5.518 7.298 1.00 69.12 125 ILE A N 1
ATOM 954 C CA . ILE A 1 125 ? -1.671 -4.466 8.109 1.00 69.12 125 ILE A CA 1
ATOM 955 C C . ILE A 1 125 ? -1.110 -5.038 9.414 1.00 69.12 125 ILE A C 1
ATOM 957 O O . ILE A 1 125 ? -1.654 -5.976 10.003 1.00 69.12 125 ILE A O 1
ATOM 961 N N . SER A 1 126 ? -0.012 -4.436 9.867 1.00 70.38 126 SER A N 1
ATOM 962 C CA . SER A 1 126 ? 0.493 -4.569 11.229 1.00 70.38 126 SER A CA 1
ATOM 963 C C . SER A 1 126 ? -0.219 -3.556 12.129 1.00 70.38 126 SER A C 1
ATOM 965 O O . SER A 1 126 ? 0.271 -2.445 12.311 1.00 70.38 126 SER A O 1
ATOM 967 N N . LEU A 1 127 ? -1.379 -3.922 12.672 1.00 77.06 127 LEU A N 1
ATOM 968 C CA . LEU A 1 127 ? -2.014 -3.162 13.754 1.00 77.06 127 LEU A CA 1
ATOM 969 C C . LEU A 1 127 ? -1.519 -3.686 15.102 1.00 77.06 127 LEU A C 1
ATOM 971 O O . LEU A 1 127 ? -1.218 -4.876 15.239 1.00 77.06 127 LEU A O 1
ATOM 975 N N . ASN A 1 128 ? -1.435 -2.813 16.104 1.00 81.31 128 ASN A N 1
ATOM 976 C CA . ASN A 1 128 ? -1.057 -3.249 17.438 1.00 81.31 128 ASN A CA 1
ATOM 977 C C . ASN A 1 128 ? -2.260 -3.876 18.161 1.00 81.31 128 ASN A C 1
ATOM 979 O O . ASN A 1 128 ? -3.399 -3.426 18.026 1.00 81.31 128 ASN A O 1
ATOM 983 N N . LYS A 1 129 ? -2.015 -4.920 18.960 1.00 81.88 129 LYS A N 1
ATOM 984 C CA . LYS A 1 129 ? -3.054 -5.473 19.836 1.00 81.88 129 LYS A CA 1
ATOM 985 C C . LYS A 1 129 ? -3.428 -4.440 20.894 1.00 81.88 129 LYS A C 1
ATOM 987 O O . LYS A 1 129 ? -2.568 -3.746 21.429 1.00 81.88 129 LYS A O 1
ATOM 992 N N . ASN A 1 130 ? -4.710 -4.393 21.237 1.00 85.06 130 ASN A N 1
ATOM 993 C CA . ASN A 1 130 ? -5.320 -3.448 22.173 1.00 85.06 130 ASN A CA 1
ATOM 994 C C . ASN A 1 130 ? -5.303 -1.979 21.724 1.00 85.06 130 ASN A C 1
ATOM 996 O O . ASN A 1 130 ? -5.630 -1.099 22.524 1.00 85.06 130 ASN A O 1
ATOM 1000 N N . GLU A 1 131 ? -4.949 -1.698 20.470 1.00 86.62 131 GLU A N 1
ATOM 1001 C CA . GLU A 1 131 ? -5.057 -0.353 19.916 1.00 86.62 131 GLU A CA 1
ATOM 1002 C C . GLU A 1 131 ? -6.522 -0.014 19.625 1.00 86.62 131 GLU A C 1
ATOM 1004 O O . GLU A 1 131 ? -7.268 -0.851 19.113 1.00 86.62 131 GLU A O 1
ATOM 1009 N N . ALA A 1 132 ? -6.939 1.199 19.995 1.00 88.75 132 ALA A N 1
ATOM 1010 C CA . ALA A 1 132 ? -8.267 1.705 19.680 1.00 88.75 132 ALA A CA 1
ATOM 1011 C C . ALA A 1 132 ? -8.317 2.133 18.211 1.00 88.75 132 ALA A C 1
ATOM 1013 O O . ALA A 1 132 ? -7.443 2.859 17.740 1.00 88.75 132 ALA A O 1
ATOM 1014 N N . LEU A 1 133 ? -9.357 1.691 17.517 1.00 90.44 133 LEU A N 1
ATOM 1015 C CA . LEU A 1 133 ? -9.585 1.955 16.109 1.00 90.44 133 LEU A CA 1
ATOM 1016 C C . LEU A 1 133 ? -10.816 2.829 15.917 1.00 90.44 133 LEU A C 1
ATOM 1018 O O . LEU A 1 133 ? -11.802 2.733 16.653 1.00 90.44 133 LEU A O 1
ATOM 1022 N N . THR A 1 134 ? -10.783 3.640 14.871 1.00 90.75 134 THR A N 1
ATOM 1023 C CA . THR A 1 134 ? -11.920 4.432 14.415 1.00 90.75 134 THR A CA 1
ATOM 1024 C C . THR A 1 134 ? -12.365 3.969 13.036 1.00 90.75 134 THR A C 1
ATOM 1026 O O . THR A 1 134 ? -11.568 3.590 12.180 1.00 90.75 134 THR A O 1
ATOM 1029 N N . LEU A 1 135 ? -13.675 3.965 12.827 1.00 89.62 135 LEU A N 1
ATOM 1030 C CA . LEU A 1 135 ? -14.301 3.710 11.545 1.00 89.62 135 LEU A CA 1
ATOM 1031 C C . LEU A 1 135 ? -14.637 5.054 10.907 1.00 89.62 135 LEU A C 1
ATOM 1033 O O . LEU A 1 135 ? -15.492 5.787 11.406 1.00 89.62 135 LEU A O 1
ATOM 1037 N N . GLU A 1 136 ? -13.995 5.358 9.790 1.00 89.31 136 GLU A N 1
ATOM 1038 C CA . GLU A 1 136 ? -14.244 6.571 9.021 1.00 89.31 136 GLU A CA 1
ATOM 1039 C C . GLU A 1 136 ? -14.990 6.233 7.733 1.00 89.31 136 GLU A C 1
ATOM 1041 O O . GLU A 1 136 ? -14.601 5.346 6.978 1.00 89.31 136 GLU A O 1
ATOM 1046 N N . THR A 1 137 ? -16.079 6.945 7.455 1.00 86.56 137 THR A N 1
ATOM 1047 C CA . THR A 1 137 ? -16.781 6.857 6.168 1.00 86.56 137 THR A CA 1
ATOM 1048 C C . THR A 1 137 ? -16.528 8.134 5.379 1.00 86.56 137 THR A C 1
ATOM 1050 O O . THR A 1 137 ? -16.816 9.225 5.872 1.00 86.56 137 THR A O 1
ATOM 1053 N N . ARG A 1 138 ? -15.993 8.001 4.161 1.00 83.88 138 ARG A N 1
ATOM 1054 C CA . ARG A 1 138 ? -15.729 9.126 3.242 1.00 83.88 138 ARG A CA 1
ATOM 1055 C C . ARG A 1 138 ? -16.806 9.226 2.156 1.00 83.88 138 ARG A C 1
ATOM 1057 O O . ARG A 1 138 ? -17.665 8.351 2.051 1.00 83.88 138 ARG A O 1
ATOM 1064 N N . ASP A 1 139 ? -16.746 10.295 1.362 1.00 71.81 139 ASP A N 1
ATOM 1065 C CA . ASP A 1 139 ? -17.789 10.747 0.420 1.00 71.81 139 ASP A CA 1
ATOM 1066 C C . ASP A 1 139 ? -18.339 9.658 -0.520 1.00 71.81 139 ASP A C 1
ATOM 1068 O O . ASP A 1 139 ? -19.535 9.619 -0.798 1.00 71.81 139 ASP A O 1
ATOM 1072 N N . ASP A 1 140 ? -17.503 8.701 -0.929 1.00 71.75 140 ASP A N 1
ATOM 1073 C CA . ASP A 1 140 ? -17.892 7.600 -1.821 1.00 71.75 140 ASP A CA 1
ATOM 1074 C C . ASP A 1 140 ? -18.505 6.392 -1.078 1.00 71.75 140 ASP A C 1
ATOM 1076 O O . ASP A 1 140 ? -18.543 5.276 -1.596 1.00 71.75 140 ASP A O 1
ATOM 1080 N N . LYS A 1 141 ? -18.953 6.584 0.174 1.00 72.31 141 LYS A N 1
ATOM 1081 C CA . LYS A 1 141 ? -19.415 5.530 1.106 1.00 72.31 141 LYS A CA 1
ATOM 1082 C C . LYS A 1 141 ? -18.375 4.439 1.381 1.00 72.31 141 LYS A C 1
ATOM 1084 O O . LYS A 1 141 ? -18.698 3.401 1.964 1.00 72.31 141 LYS A O 1
ATOM 1089 N N . VAL A 1 142 ? -17.127 4.673 0.988 1.00 79.88 142 VAL A N 1
ATOM 1090 C CA . VAL A 1 142 ? -16.009 3.792 1.301 1.00 79.88 142 VAL A CA 1
ATOM 1091 C C . VAL A 1 142 ? -15.702 3.947 2.782 1.00 79.88 142 VAL A C 1
ATOM 1093 O O . VAL A 1 142 ? -15.580 5.063 3.299 1.00 79.88 142 VAL A O 1
ATOM 1096 N N . ARG A 1 143 ? -15.619 2.807 3.462 1.00 85.75 143 ARG A N 1
ATOM 1097 C CA . ARG A 1 143 ? -15.294 2.741 4.880 1.00 85.75 143 ARG A CA 1
ATOM 1098 C C . ARG A 1 143 ? -13.810 2.459 5.035 1.00 85.75 143 ARG A C 1
ATOM 1100 O O . ARG A 1 143 ? -13.263 1.582 4.364 1.00 85.75 143 ARG A O 1
ATOM 1107 N N . PHE A 1 144 ? -13.198 3.184 5.951 1.00 86.69 144 PHE A N 1
ATOM 1108 C CA . PHE A 1 144 ? -11.809 3.047 6.326 1.00 86.69 144 PHE A CA 1
ATOM 1109 C C . PHE A 1 144 ? -11.718 2.743 7.813 1.00 86.69 144 PHE A C 1
ATOM 1111 O O . PHE A 1 144 ? -12.493 3.265 8.613 1.00 86.69 144 PHE A O 1
ATOM 1118 N N . LEU A 1 145 ? -10.777 1.882 8.168 1.00 87.75 145 LEU A N 1
ATOM 1119 C CA . LEU A 1 145 ? -10.425 1.582 9.543 1.00 87.75 145 LEU A CA 1
ATOM 1120 C C . LEU A 1 145 ? -9.115 2.304 9.846 1.00 87.75 145 LEU A C 1
ATOM 1122 O O . LEU A 1 145 ? -8.106 2.023 9.200 1.00 87.75 145 LEU A O 1
ATOM 1126 N N . CYS A 1 146 ? -9.148 3.252 10.771 1.00 86.81 146 CYS A N 1
ATOM 1127 C CA . CYS A 1 146 ? -8.020 4.111 11.096 1.00 86.81 146 CYS A CA 1
ATOM 1128 C C . CYS A 1 146 ? -7.515 3.826 12.509 1.00 86.81 146 CYS A C 1
ATOM 1130 O O . CYS A 1 146 ? -8.289 3.491 13.409 1.00 86.81 146 CYS A O 1
ATOM 1132 N N . ASP A 1 147 ? -6.204 3.941 12.686 1.00 87.25 147 ASP A N 1
ATOM 1133 C CA . ASP A 1 147 ? -5.556 3.822 13.986 1.00 87.25 147 ASP A CA 1
ATOM 1134 C C . ASP A 1 147 ? -5.414 5.180 14.694 1.00 87.25 147 ASP A C 1
ATOM 1136 O O . ASP A 1 147 ? -5.816 6.233 14.188 1.00 87.25 147 ASP A O 1
ATOM 1140 N N . SER A 1 148 ? -4.807 5.159 15.882 1.00 83.44 148 SER A N 1
ATOM 1141 C CA . SER A 1 148 ? -4.548 6.366 16.675 1.00 83.44 148 SER A CA 1
ATOM 1142 C C . SER A 1 148 ? -3.560 7.342 16.017 1.00 83.44 148 SER A C 1
ATOM 1144 O O . SER A 1 148 ? -3.503 8.513 16.386 1.00 83.44 148 SER A O 1
ATOM 1146 N N . GLN A 1 149 ? -2.792 6.866 15.034 1.00 80.81 149 GLN A N 1
ATOM 1147 C CA . GLN A 1 149 ? -1.826 7.627 14.245 1.00 80.81 149 GLN A CA 1
ATOM 1148 C C . GLN A 1 149 ? -2.421 8.078 12.897 1.00 80.81 149 GLN A C 1
ATOM 1150 O O . GLN A 1 149 ? -1.676 8.515 12.021 1.00 80.81 149 GLN A O 1
ATOM 1155 N N . HIS A 1 150 ? -3.747 7.979 12.730 1.00 76.38 150 HIS A N 1
ATOM 1156 C CA . HIS A 1 150 ? -4.486 8.289 11.504 1.00 76.38 150 HIS A CA 1
ATOM 1157 C C . HIS A 1 150 ? -4.030 7.508 10.260 1.00 76.38 150 HIS A C 1
ATOM 1159 O O . HIS A 1 150 ? -4.242 7.941 9.127 1.00 76.38 150 HIS A O 1
ATOM 1165 N N . ARG A 1 151 ? -3.458 6.312 10.438 1.00 81.06 151 ARG A N 1
ATOM 1166 C CA . ARG A 1 151 ? -3.206 5.386 9.329 1.00 81.06 151 ARG A CA 1
ATOM 1167 C C . ARG A 1 151 ? -4.491 4.638 9.012 1.00 81.06 151 ARG A C 1
ATOM 1169 O O . ARG A 1 151 ? -4.904 3.746 9.749 1.00 81.06 151 ARG A O 1
ATOM 1176 N N . CYS A 1 152 ? -5.120 5.025 7.912 1.00 81.69 152 CYS A N 1
ATOM 1177 C CA . CYS A 1 152 ? -6.405 4.497 7.482 1.00 81.69 152 CYS A CA 1
ATOM 1178 C C . CYS A 1 152 ? -6.244 3.386 6.446 1.00 81.69 152 CYS A C 1
ATOM 1180 O O . CYS A 1 152 ? -5.541 3.556 5.453 1.00 81.69 152 CYS A O 1
ATOM 1182 N N . GLN A 1 153 ? -6.952 2.276 6.644 1.00 83.12 153 GLN A N 1
ATOM 1183 C CA . GLN A 1 153 ? -6.992 1.158 5.708 1.00 83.12 153 GLN A CA 1
ATOM 1184 C C . GLN A 1 153 ? -8.386 0.922 5.152 1.00 83.12 153 GLN A C 1
ATOM 1186 O O . GLN A 1 153 ? -9.381 1.012 5.868 1.00 83.12 153 GLN A O 1
ATOM 1191 N N . SER A 1 154 ? -8.456 0.597 3.862 1.00 83.94 154 SER A N 1
ATOM 1192 C CA . SER A 1 154 ? -9.720 0.322 3.187 1.00 83.94 154 SER A CA 1
ATOM 1193 C C . SER A 1 154 ? -10.328 -0.995 3.666 1.00 83.94 154 SER A C 1
ATOM 1195 O O . SER A 1 154 ? -9.670 -2.038 3.735 1.00 83.94 154 SER A O 1
ATOM 1197 N N . LEU A 1 155 ? -11.618 -0.945 3.986 1.00 86.06 155 LEU A N 1
ATOM 1198 C CA . LEU A 1 155 ? -12.401 -2.135 4.276 1.00 86.06 155 LEU A CA 1
ATOM 1199 C C . LEU A 1 155 ? -12.867 -2.770 2.967 1.00 86.06 155 LEU A C 1
ATOM 1201 O O . LEU A 1 155 ? -13.316 -2.084 2.046 1.00 86.06 155 LEU A O 1
ATOM 1205 N N . VAL A 1 156 ? -12.824 -4.101 2.905 1.00 82.50 156 VAL A N 1
ATOM 1206 C CA . VAL A 1 156 ? -13.455 -4.847 1.815 1.00 82.50 156 VAL A CA 1
ATOM 1207 C C . VAL A 1 156 ? -14.934 -4.484 1.822 1.00 82.50 156 VAL A C 1
ATOM 1209 O O . VAL A 1 156 ? -15.588 -4.597 2.859 1.00 82.50 156 VAL A O 1
ATOM 1212 N N . ALA A 1 157 ? -15.463 -4.059 0.673 1.00 68.31 157 ALA A N 1
ATOM 1213 C CA . ALA A 1 157 ? -16.881 -3.770 0.521 1.00 68.31 157 ALA A CA 1
ATOM 1214 C C . ALA A 1 157 ? -17.697 -5.002 0.941 1.00 68.31 157 ALA A C 1
ATOM 1216 O O . ALA A 1 157 ? -17.829 -5.971 0.189 1.00 68.31 157 ALA A O 1
ATOM 1217 N N . GLN A 1 158 ? -18.227 -4.985 2.165 1.00 58.38 158 GLN A N 1
ATOM 1218 C CA . GLN A 1 158 ? -19.182 -5.986 2.598 1.00 58.38 158 GLN A CA 1
ATOM 1219 C C . GLN A 1 158 ? -20.436 -5.760 1.760 1.00 58.38 158 GLN A C 1
ATOM 1221 O O . GLN A 1 158 ? -21.160 -4.784 1.961 1.00 58.38 158 GLN A O 1
ATOM 1226 N N . ARG A 1 159 ? -20.692 -6.659 0.801 1.00 50.22 159 ARG A N 1
ATOM 1227 C CA . ARG A 1 159 ? -22.046 -6.830 0.276 1.00 50.22 159 ARG A CA 1
ATOM 1228 C C . ARG A 1 159 ? -22.903 -7.196 1.475 1.00 50.22 159 ARG A C 1
ATOM 1230 O O . ARG A 1 159 ? -22.850 -8.329 1.945 1.00 50.22 159 ARG A O 1
ATOM 1237 N N . GLN A 1 160 ? -23.641 -6.226 1.994 1.00 42.69 160 GLN A N 1
ATOM 1238 C CA . GLN A 1 160 ? -24.746 -6.512 2.886 1.00 42.69 160 GLN A CA 1
ATOM 1239 C C . GLN A 1 160 ? -25.724 -7.345 2.057 1.00 42.69 160 GLN A C 1
ATOM 1241 O O . GLN A 1 160 ? -26.335 -6.834 1.120 1.00 42.69 160 GLN A O 1
ATOM 1246 N N . ALA A 1 161 ? -25.767 -8.651 2.319 1.00 39.53 161 ALA A N 1
ATOM 1247 C CA . ALA A 1 161 ? -26.886 -9.468 1.892 1.00 39.53 161 ALA A CA 1
ATOM 1248 C C . ALA A 1 161 ? -28.104 -8.896 2.625 1.00 39.53 161 ALA A C 1
ATOM 1250 O O . ALA A 1 161 ? -28.161 -8.952 3.854 1.00 39.53 161 ALA A O 1
ATOM 1251 N N . GLN A 1 162 ? -28.961 -8.214 1.866 1.00 36.81 162 GLN A N 1
ATOM 1252 C CA . GLN A 1 162 ? -30.300 -7.833 2.305 1.00 36.81 162 GLN A CA 1
ATOM 1253 C C . GLN A 1 162 ? -31.149 -9.082 2.515 1.00 36.81 162 GLN A C 1
ATOM 1255 O O . GLN A 1 162 ? -30.964 -10.047 1.737 1.00 36.81 162 GLN A O 1
#

Mean predicted aligned error: 19.23 Å

pLDDT: mean 70.33, std 18.31, range [36.81, 93.88]

Radius of gyration: 46.74 Å; Cα contacts (8 Å, |Δi|>4): 174; chains: 1; bounding box: 125×45×95 Å

Foldseek 3Di:
DDDYDDDDDDDDDDDDDDDDDDPDPPPDPDPPPPDPDDDVPVVVVVVVVVVVVVVVVVVVVCVCCVPVVVVVVVVCCQPVVQPPPAPFPDKAWPAFFADKDWDDDPQTKIWTQHPNGIFIFRHDDPDDGRWTWMWTQGPVRFIWIATPVRRTTTTDPPPPPD